Protein AF-D7CGV4-F1 (afdb_monomer_lite)

Radius of gyration: 13.5 Å; chains: 1; bounding box: 36×16×38 Å

Structure (mmCIF, N/CA/C/O backbone):
data_AF-D7CGV4-F1
#
_entry.id   AF-D7CGV4-F1
#
loop_
_atom_site.group_PDB
_atom_site.id
_atom_site.type_symbol
_atom_site.label_atom_id
_atom_site.label_alt_id
_atom_site.label_comp_id
_atom_site.label_asym_id
_atom_site.label_entity_id
_atom_site.label_seq_id
_atom_site.pdbx_PDB_ins_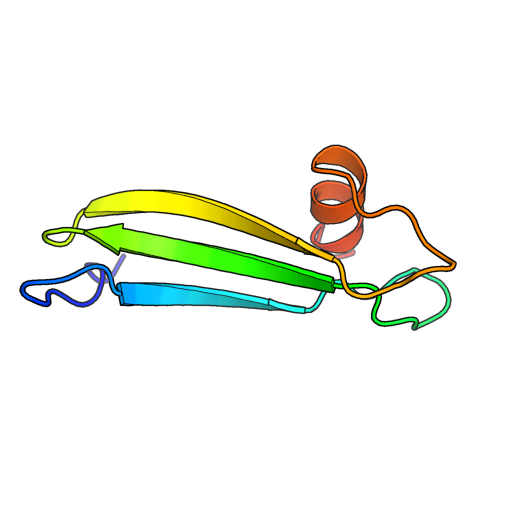code
_atom_site.Cartn_x
_atom_site.Cartn_y
_atom_site.Cartn_z
_atom_site.occupancy
_atom_site.B_iso_or_equiv
_atom_site.auth_seq_id
_atom_site.auth_comp_id
_atom_site.auth_asym_id
_atom_site.auth_atom_id
_atom_site.pdbx_PDB_model_num
ATOM 1 N N . MET A 1 1 ? -21.151 -2.224 2.504 1.00 57.22 1 MET A N 1
ATOM 2 C CA . MET A 1 1 ? -19.757 -1.948 2.899 1.00 57.22 1 MET A CA 1
ATOM 3 C C . MET A 1 1 ? -19.626 -2.434 4.327 1.00 57.22 1 MET A C 1
ATOM 5 O O . MET A 1 1 ? -20.394 -1.973 5.162 1.00 57.22 1 MET A O 1
ATOM 9 N N . GLU A 1 2 ? -18.793 -3.441 4.568 1.00 62.09 2 GLU A N 1
ATOM 10 C CA . GLU A 1 2 ? -18.576 -3.971 5.919 1.00 62.09 2 GLU A CA 1
ATOM 11 C C . GLU A 1 2 ? -17.668 -2.999 6.695 1.00 62.09 2 GLU A C 1
ATOM 13 O O . GLU A 1 2 ? -16.773 -2.409 6.078 1.00 62.09 2 GLU A O 1
ATOM 18 N N . PRO A 1 3 ? -17.926 -2.732 7.989 1.00 63.19 3 PRO A N 1
ATOM 19 C CA . PRO A 1 3 ? -17.094 -1.824 8.767 1.00 63.19 3 PRO A CA 1
ATOM 20 C C . PRO A 1 3 ? -15.667 -2.361 8.899 1.00 63.19 3 PRO A C 1
ATOM 22 O O . PRO A 1 3 ? -15.438 -3.568 8.962 1.00 63.19 3 PRO A O 1
ATOM 25 N N . ALA A 1 4 ? -14.705 -1.442 8.956 1.00 70.25 4 ALA A N 1
ATOM 26 C CA . ALA A 1 4 ? -13.310 -1.783 9.178 1.00 70.25 4 ALA A CA 1
ATOM 27 C C . ALA A 1 4 ? -13.138 -2.537 10.516 1.00 70.25 4 ALA A C 1
ATOM 29 O O . ALA A 1 4 ? -13.801 -2.177 11.495 1.00 70.25 4 ALA A O 1
ATOM 30 N N . PRO A 1 5 ? -12.234 -3.535 10.588 1.00 69.56 5 PRO A N 1
ATOM 31 C CA . PRO A 1 5 ? -11.883 -4.205 11.835 1.00 69.56 5 PRO A CA 1
ATOM 32 C C . PRO A 1 5 ? -11.603 -3.202 12.963 1.00 69.56 5 PRO A C 1
ATOM 34 O O . PRO A 1 5 ? -10.769 -2.306 12.827 1.00 69.56 5 PRO A O 1
ATOM 37 N N . THR A 1 6 ? -12.306 -3.343 14.086 1.00 63.59 6 THR A N 1
ATOM 38 C CA . THR A 1 6 ? -12.162 -2.474 15.257 1.00 63.59 6 THR A CA 1
ATOM 39 C C . THR A 1 6 ? -11.229 -3.117 16.281 1.00 63.59 6 THR A C 1
ATOM 41 O O . THR A 1 6 ? -11.563 -4.110 16.921 1.00 63.59 6 THR A O 1
ATOM 44 N N . GLY A 1 7 ? -10.043 -2.534 16.452 1.00 69.12 7 GLY A N 1
ATOM 45 C CA . GLY A 1 7 ? -9.115 -2.846 17.539 1.00 69.12 7 GLY A CA 1
ATOM 46 C C . GLY A 1 7 ? -8.801 -1.597 18.371 1.00 69.12 7 GLY A C 1
ATOM 47 O O . GLY A 1 7 ? -9.016 -0.480 17.897 1.00 69.12 7 GLY A O 1
ATOM 48 N N . PRO A 1 8 ? -8.274 -1.747 19.600 1.00 68.88 8 PRO A N 1
ATOM 49 C CA . PRO A 1 8 ? -7.842 -0.611 20.420 1.00 68.88 8 PRO A CA 1
ATOM 50 C C . PRO A 1 8 ? -6.631 0.137 19.828 1.00 68.88 8 PRO A C 1
ATOM 52 O O . PRO A 1 8 ? -6.301 1.226 20.288 1.00 68.88 8 PRO A O 1
ATOM 55 N N . GLY A 1 9 ? -5.973 -0.435 18.815 1.00 82.00 9 GLY A N 1
ATOM 56 C CA . GLY A 1 9 ? -4.858 0.165 18.090 1.00 82.00 9 GLY A CA 1
ATOM 57 C C . GLY A 1 9 ? -5.146 0.341 16.602 1.00 82.00 9 GLY A C 1
ATOM 58 O O . GLY A 1 9 ? -6.228 0.034 16.104 1.00 82.00 9 GLY A O 1
ATOM 59 N N . THR A 1 10 ? -4.139 0.833 15.893 1.00 86.00 10 THR A N 1
ATOM 60 C CA . THR A 1 10 ? -4.123 0.868 14.433 1.00 86.00 10 THR A CA 1
ATOM 61 C C . THR A 1 10 ? -4.126 -0.542 13.869 1.00 86.00 10 THR A C 1
ATOM 63 O O . THR A 1 10 ? -3.291 -1.362 14.249 1.00 86.00 10 THR A O 1
ATOM 66 N N . VAL A 1 11 ? -5.016 -0.799 12.918 1.00 90.44 11 VAL A N 1
ATOM 67 C CA . VAL A 1 11 ? -5.084 -2.067 12.192 1.00 90.44 11 VAL A CA 1
ATOM 68 C C . VAL A 1 11 ? -4.943 -1.795 10.699 1.00 90.44 11 VAL A C 1
ATOM 70 O O . VAL A 1 11 ? -5.586 -0.885 10.180 1.00 90.44 11 VAL A O 1
ATOM 73 N N . VAL A 1 12 ? -4.123 -2.586 10.002 1.00 90.69 12 VAL A N 1
ATOM 74 C CA . VAL A 1 12 ? -4.105 -2.609 8.532 1.00 90.69 12 VAL A CA 1
ATOM 75 C C . VAL A 1 12 ? -5.355 -3.343 8.062 1.00 90.69 12 VAL A C 1
ATOM 77 O O . VAL A 1 12 ? -5.570 -4.501 8.413 1.00 90.69 12 VAL A O 1
ATOM 80 N N . VAL A 1 13 ? -6.192 -2.658 7.293 1.00 93.56 13 VAL A N 1
ATOM 81 C CA . VAL A 1 13 ? -7.503 -3.157 6.855 1.00 93.56 13 VAL A CA 1
ATOM 82 C C . VAL A 1 13 ? -7.530 -3.568 5.390 1.00 93.56 13 VAL A C 1
ATOM 84 O O . VAL A 1 13 ? -8.430 -4.295 4.982 1.00 93.56 13 VAL A O 1
ATOM 87 N N . ALA A 1 14 ? -6.548 -3.127 4.605 1.00 92.25 14 ALA A N 1
ATOM 88 C CA . ALA A 1 14 ? -6.312 -3.610 3.253 1.00 92.25 14 ALA A CA 1
ATOM 89 C C . ALA A 1 14 ? -4.840 -3.435 2.878 1.00 92.25 14 ALA A C 1
ATOM 91 O O . ALA A 1 14 ? -4.176 -2.505 3.341 1.00 92.25 14 ALA A O 1
ATOM 92 N N . GLU A 1 15 ? -4.355 -4.300 1.994 1.00 94.69 15 GLU A N 1
ATOM 93 C CA . GLU A 1 15 ? -3.060 -4.139 1.347 1.00 94.69 15 GLU A CA 1
ATOM 94 C C . GLU A 1 15 ? -3.132 -4.519 -0.131 1.00 94.69 15 GLU A C 1
ATOM 96 O O . GLU A 1 15 ? -3.944 -5.354 -0.534 1.00 94.69 15 GLU A O 1
ATOM 101 N N . ALA A 1 16 ? -2.282 -3.889 -0.938 1.00 95.06 16 ALA A N 1
ATOM 102 C CA . ALA A 1 16 ? -2.132 -4.205 -2.349 1.00 95.06 16 ALA A CA 1
ATOM 103 C C . ALA A 1 16 ? -0.663 -4.092 -2.763 1.00 95.06 16 ALA A C 1
ATOM 105 O O . ALA A 1 16 ? -0.015 -3.066 -2.543 1.00 95.06 16 ALA A O 1
ATOM 106 N N . GLN A 1 17 ? -0.145 -5.155 -3.373 1.00 95.69 17 GLN A N 1
ATOM 107 C CA . GLN A 1 17 ? 1.193 -5.184 -3.951 1.00 95.69 17 GLN A CA 1
ATOM 108 C C . GLN A 1 17 ? 1.237 -4.264 -5.178 1.00 95.69 17 GLN A C 1
ATOM 110 O O . GLN A 1 17 ? 0.362 -4.340 -6.040 1.00 95.69 17 GLN A O 1
ATOM 115 N N . LEU A 1 18 ? 2.258 -3.412 -5.273 1.00 95.38 18 LEU A N 1
ATOM 116 C CA . LEU A 1 18 ? 2.531 -2.672 -6.501 1.00 95.38 18 LEU A CA 1
ATOM 117 C C . LEU A 1 18 ? 3.233 -3.614 -7.472 1.00 95.38 18 LEU A C 1
ATOM 119 O O . LEU A 1 18 ? 4.213 -4.261 -7.091 1.00 95.38 18 LEU A O 1
ATOM 123 N N . VAL A 1 19 ? 2.706 -3.697 -8.692 1.00 94.94 19 VAL A N 1
ATOM 124 C CA . VAL A 1 19 ? 3.270 -4.497 -9.779 1.00 94.94 19 VAL A CA 1
ATOM 125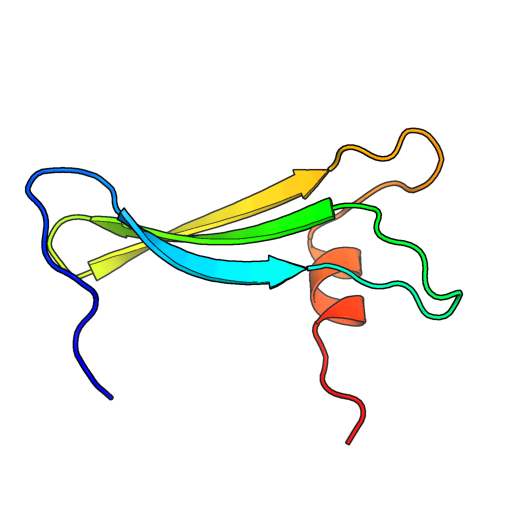 C C . VAL A 1 19 ? 3.420 -3.597 -10.995 1.00 94.94 19 VAL A C 1
ATOM 127 O O . VAL A 1 19 ? 2.426 -3.048 -11.470 1.00 94.94 19 VAL A O 1
ATOM 130 N N . THR A 1 20 ? 4.648 -3.416 -11.476 1.00 93.38 20 THR A N 1
ATOM 131 C CA . THR A 1 20 ? 4.897 -2.607 -12.676 1.00 93.38 20 THR A CA 1
ATOM 132 C C . THR A 1 20 ? 4.430 -3.340 -13.928 1.00 93.38 20 THR A C 1
ATOM 134 O O . THR A 1 20 ? 4.158 -4.542 -13.930 1.00 93.38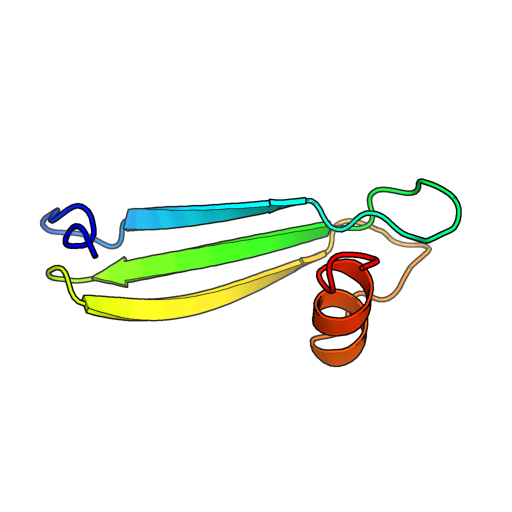 20 THR A O 1
ATOM 137 N N . GLU A 1 21 ? 4.392 -2.630 -15.048 1.00 92.56 21 GLU A N 1
ATOM 138 C CA . GLU A 1 21 ? 4.086 -3.196 -16.358 1.00 92.56 21 GLU A CA 1
ATOM 139 C C . GLU A 1 21 ? 5.087 -4.281 -16.777 1.00 92.56 21 GLU A C 1
ATOM 141 O O . GLU A 1 21 ? 4.727 -5.182 -17.536 1.00 92.56 21 GLU A O 1
ATOM 146 N N . ALA A 1 22 ? 6.322 -4.202 -16.273 1.00 92.75 22 ALA A N 1
ATOM 147 C CA . ALA A 1 22 ? 7.375 -5.189 -16.481 1.00 92.75 22 ALA A CA 1
ATOM 148 C C . ALA A 1 22 ? 7.272 -6.397 -15.526 1.00 92.75 22 ALA A C 1
ATOM 150 O O . ALA A 1 22 ? 8.052 -7.339 -15.646 1.00 92.75 22 ALA A O 1
ATOM 151 N N . GLY A 1 23 ? 6.299 -6.399 -14.607 1.00 92.56 23 GLY A N 1
ATOM 152 C CA . GLY A 1 23 ? 6.097 -7.465 -13.625 1.00 92.56 23 GLY A CA 1
ATOM 153 C C . GLY A 1 23 ? 6.984 -7.348 -12.384 1.00 92.56 23 GLY A C 1
ATOM 154 O O . GLY A 1 23 ? 7.147 -8.331 -11.665 1.00 92.56 23 GLY A O 1
ATOM 155 N N . GLU A 1 24 ? 7.567 -6.177 -12.129 1.00 94.31 24 GLU A N 1
ATOM 156 C CA . GLU A 1 24 ? 8.417 -5.939 -10.960 1.00 94.31 24 GLU A CA 1
ATOM 157 C C . GLU A 1 24 ? 7.581 -5.565 -9.737 1.00 94.31 24 GLU A C 1
ATOM 159 O O . GLU A 1 24 ? 6.473 -5.046 -9.865 1.00 94.31 24 GLU A O 1
ATOM 164 N N . TYR A 1 25 ? 8.134 -5.783 -8.543 1.00 94.88 25 TYR A N 1
ATOM 165 C CA . TYR A 1 25 ? 7.430 -5.621 -7.268 1.00 94.88 25 TYR A CA 1
ATOM 166 C C . TYR A 1 25 ? 8.097 -4.558 -6.389 1.00 94.88 25 TYR A C 1
ATOM 168 O O . TYR A 1 25 ? 8.734 -4.903 -5.389 1.00 94.88 25 TYR A O 1
ATOM 176 N N . PRO A 1 26 ? 7.990 -3.265 -6.739 1.00 96.25 26 PRO A N 1
ATOM 177 C CA . PRO A 1 26 ? 8.822 -2.239 -6.120 1.00 96.25 26 PRO A CA 1
ATOM 178 C C . PRO A 1 26 ? 8.379 -1.842 -4.702 1.00 96.25 26 PRO A C 1
ATOM 180 O O . PRO A 1 26 ? 9.117 -1.183 -3.969 1.00 96.25 26 PRO A O 1
ATOM 183 N N . GLY A 1 27 ? 7.162 -2.219 -4.306 1.00 96.00 27 GLY A N 1
ATOM 184 C CA . GLY A 1 27 ? 6.575 -1.773 -3.052 1.00 96.00 27 GLY A CA 1
ATOM 185 C C . GLY A 1 27 ? 5.140 -2.239 -2.852 1.00 96.00 27 GLY A C 1
ATOM 186 O O . GLY A 1 27 ? 4.610 -3.023 -3.636 1.00 96.00 27 GLY A O 1
ATOM 187 N N . LYS A 1 28 ? 4.470 -1.728 -1.821 1.00 96.81 28 LYS A N 1
ATOM 188 C CA . LYS A 1 28 ? 3.043 -1.994 -1.584 1.00 96.81 28 LYS A C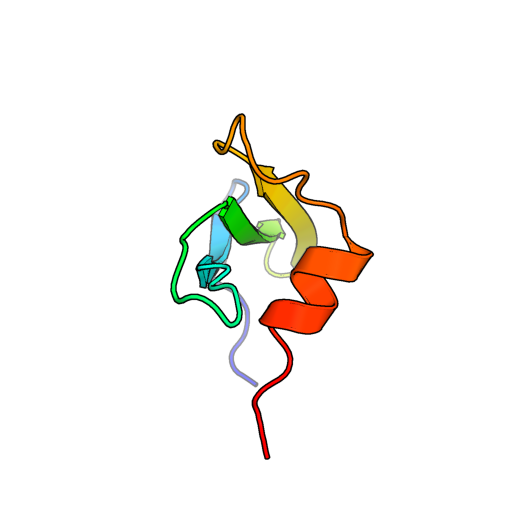A 1
ATOM 189 C C . LYS A 1 28 ? 2.326 -0.789 -1.009 1.00 96.81 28 LYS A C 1
ATOM 191 O O . LYS A 1 28 ? 2.946 0.122 -0.466 1.00 96.81 28 LYS A O 1
ATOM 196 N N . VAL A 1 29 ? 1.005 -0.823 -1.100 1.00 96.38 29 VAL A N 1
ATOM 197 C CA . VAL A 1 29 ? 0.124 0.132 -0.438 1.00 96.38 29 VAL A CA 1
ATOM 198 C C . VAL A 1 29 ? -0.588 -0.554 0.713 1.00 96.38 29 VAL A C 1
ATOM 200 O O . VAL A 1 29 ? -1.148 -1.635 0.540 1.00 96.38 29 VAL A O 1
ATOM 203 N N . LEU A 1 30 ? -0.572 0.091 1.876 1.00 95.38 30 LEU A N 1
ATOM 204 C CA . LEU A 1 30 ? -1.292 -0.321 3.075 1.00 95.38 30 LEU A CA 1
ATOM 205 C C . LEU A 1 30 ? -2.359 0.717 3.402 1.00 95.38 30 LEU A C 1
ATOM 207 O O . LEU A 1 30 ? -2.099 1.918 3.357 1.00 95.38 30 LEU A O 1
ATOM 211 N N . VAL A 1 31 ? -3.550 0.261 3.771 1.00 94.12 31 VAL A N 1
ATOM 212 C CA . VAL A 1 31 ? -4.620 1.119 4.286 1.00 94.12 31 VAL A CA 1
ATOM 213 C C . VAL A 1 31 ? -4.871 0.743 5.733 1.00 94.12 31 VAL A C 1
ATOM 215 O O . VAL A 1 31 ? -5.112 -0.424 6.037 1.00 94.12 31 VAL A O 1
ATOM 218 N N . SER A 1 32 ? -4.847 1.736 6.615 1.00 92.56 32 SER A N 1
ATOM 219 C CA . SER A 1 32 ? -4.980 1.547 8.056 1.00 92.56 32 SER A CA 1
ATOM 220 C C . SER A 1 32 ? -6.237 2.214 8.599 1.00 92.56 32 SER A C 1
ATOM 222 O O . SER A 1 32 ? -6.603 3.325 8.201 1.00 92.56 32 SER A O 1
ATOM 224 N N . ALA A 1 33 ? -6.876 1.549 9.557 1.00 92.69 33 ALA A N 1
ATOM 225 C CA . ALA A 1 33 ? -7.983 2.083 10.329 1.00 92.69 33 ALA A CA 1
ATOM 226 C C . ALA A 1 33 ? -7.611 2.220 11.808 1.00 92.69 33 ALA A C 1
ATOM 228 O O . ALA A 1 33 ? -6.852 1.422 12.360 1.00 92.69 33 ALA A O 1
ATOM 229 N N . GLN A 1 34 ? -8.186 3.227 12.458 1.00 89.94 34 GLN A N 1
ATOM 230 C CA . GLN A 1 34 ? -8.087 3.447 13.894 1.00 89.94 34 GLN A CA 1
ATOM 231 C C . GLN A 1 34 ? -9.482 3.750 14.439 1.00 89.94 34 GLN A C 1
ATOM 233 O O . GLN A 1 34 ? -10.210 4.575 13.890 1.00 89.94 34 GLN A O 1
ATOM 238 N N . GLY A 1 35 ? -9.889 3.044 15.497 1.00 86.62 35 GLY A N 1
ATOM 239 C CA . GLY A 1 35 ? -11.231 3.201 16.065 1.00 86.62 35 GLY A CA 1
ATOM 240 C C . GLY A 1 35 ? -12.369 2.858 15.092 1.00 86.62 35 GLY A C 1
ATOM 241 O O . GLY A 1 35 ? -13.456 3.408 15.220 1.00 86.62 35 GLY A O 1
ATOM 242 N N . GLY A 1 36 ? -12.122 1.986 14.105 1.00 85.44 36 GLY A N 1
ATOM 243 C CA . GLY A 1 36 ? -13.104 1.610 13.077 1.00 85.44 36 GLY A CA 1
ATOM 244 C C . GLY A 1 36 ? -13.237 2.600 11.915 1.00 85.44 36 GLY A C 1
ATOM 245 O O . GLY A 1 36 ? -14.036 2.365 11.011 1.00 85.44 36 GLY A O 1
ATOM 246 N N . TYR A 1 37 ? -12.446 3.676 11.903 1.00 87.12 37 TYR A N 1
ATOM 247 C CA . TYR A 1 37 ? -12.419 4.666 10.827 1.00 87.12 37 TYR A CA 1
ATOM 248 C C . TYR A 1 37 ? -11.116 4.573 10.044 1.00 87.12 37 TYR A C 1
ATOM 250 O O . TYR A 1 37 ? -10.053 4.367 10.631 1.00 87.12 37 TYR A O 1
ATOM 258 N N . LEU A 1 38 ? -11.188 4.758 8.722 1.00 90.56 38 LEU A N 1
ATOM 259 C CA . LEU A 1 38 ? -9.993 4.920 7.894 1.00 90.56 38 LEU A CA 1
ATOM 260 C C . LEU A 1 38 ? -9.192 6.118 8.400 1.00 90.56 38 LEU A C 1
ATOM 262 O O . LEU A 1 38 ? -9.747 7.201 8.575 1.00 90.56 38 LEU A O 1
ATOM 266 N N . SER A 1 39 ? -7.904 5.901 8.645 1.00 90.69 39 SER A N 1
ATOM 267 C CA . SER A 1 39 ? -7.046 6.892 9.290 1.00 90.69 39 SER A CA 1
ATOM 268 C C . SER A 1 39 ? -5.910 7.329 8.364 1.00 90.69 39 SER A C 1
ATOM 270 O O . SER A 1 39 ? -5.715 8.526 8.163 1.00 90.69 39 SER A O 1
ATOM 272 N N . TRP A 1 40 ? -5.216 6.390 7.708 1.00 92.81 40 TRP A N 1
ATOM 273 C CA . TRP A 1 40 ? -4.198 6.734 6.709 1.00 92.81 40 TRP A CA 1
ATOM 274 C C . TRP A 1 40 ? -3.955 5.635 5.678 1.00 92.81 40 TRP A C 1
ATOM 276 O O . TRP A 1 40 ? -4.378 4.487 5.829 1.00 92.81 40 TRP A O 1
ATOM 286 N N . LEU A 1 41 ? -3.231 6.031 4.634 1.00 94.44 41 LEU A N 1
ATOM 287 C CA . LEU A 1 41 ? -2.670 5.173 3.604 1.00 94.44 41 LEU A CA 1
ATOM 288 C C . LEU A 1 41 ? -1.152 5.339 3.616 1.00 94.44 41 LEU A C 1
ATOM 290 O O . LEU A 1 41 ? -0.651 6.460 3.690 1.00 94.44 41 LEU A O 1
ATOM 294 N N . GLU A 1 42 ? -0.435 4.228 3.522 1.00 95.25 42 GLU A N 1
ATOM 295 C CA . GLU A 1 42 ? 1.019 4.201 3.426 1.00 95.25 42 GLU A CA 1
ATOM 296 C C . GLU A 1 42 ? 1.438 3.601 2.086 1.00 95.25 42 GLU A C 1
ATOM 298 O O . GLU A 1 42 ? 0.878 2.598 1.643 1.00 95.25 42 GLU A O 1
ATOM 303 N N . VAL A 1 43 ? 2.421 4.229 1.443 1.00 95.69 43 VAL A N 1
ATOM 304 C CA . VAL A 1 43 ? 3.080 3.705 0.247 1.00 95.69 43 VAL A CA 1
ATOM 305 C C . VAL A 1 43 ? 4.489 3.304 0.662 1.00 95.69 43 VAL A C 1
ATOM 307 O O . VAL A 1 43 ? 5.332 4.163 0.910 1.00 95.69 43 VAL A O 1
ATOM 310 N N . CYS A 1 44 ? 4.729 2.002 0.774 1.00 94.75 44 CYS A N 1
ATOM 311 C CA . CYS A 1 44 ? 6.023 1.459 1.160 1.00 94.75 44 CYS A CA 1
ATOM 312 C C . CYS A 1 44 ? 6.838 1.167 -0.102 1.00 94.75 44 CYS A C 1
ATOM 314 O O . CYS A 1 44 ? 6.342 0.484 -1.000 1.00 94.75 44 CYS A O 1
ATOM 316 N N . SER A 1 45 ? 8.087 1.628 -0.138 1.00 94.75 45 SER A N 1
ATOM 317 C CA . SER A 1 45 ? 9.073 1.248 -1.153 1.00 94.75 45 SER A CA 1
ATOM 318 C C . SER A 1 45 ? 10.158 0.397 -0.518 1.00 94.75 45 SER A C 1
ATOM 320 O O . SER A 1 45 ? 10.613 0.706 0.583 1.00 94.75 45 SER A O 1
ATOM 322 N N . TRP A 1 46 ? 10.602 -0.635 -1.222 1.00 93.25 46 TRP A N 1
ATOM 323 C CA . TRP A 1 46 ? 11.832 -1.362 -0.891 1.00 93.25 46 TRP A CA 1
ATOM 324 C C . TRP A 1 46 ? 12.728 -1.564 -2.117 1.00 93.25 46 TRP A C 1
ATOM 326 O O . TRP A 1 46 ? 13.714 -2.290 -2.036 1.00 93.25 46 TRP A O 1
ATOM 336 N N . SER A 1 47 ? 12.372 -0.962 -3.254 1.00 90.62 47 SER A N 1
ATOM 337 C CA . SER A 1 47 ? 13.158 -1.025 -4.483 1.00 90.62 47 SER A CA 1
ATOM 338 C C . SER A 1 47 ? 14.189 0.092 -4.514 1.00 90.62 47 SER A C 1
ATOM 340 O O . SER A 1 47 ? 13.830 1.257 -4.344 1.00 90.62 47 SER A O 1
ATOM 342 N N . ASP A 1 48 ? 15.439 -0.257 -4.809 1.00 91.56 48 ASP A N 1
ATOM 343 C CA . ASP A 1 48 ? 16.500 0.723 -5.071 1.00 91.56 48 ASP A CA 1
ATOM 344 C C . ASP A 1 48 ? 16.446 1.244 -6.518 1.00 91.56 48 ASP A C 1
ATOM 346 O O . ASP A 1 48 ? 16.781 2.396 -6.784 1.00 91.56 48 ASP A O 1
ATOM 350 N N . ASP A 1 49 ? 15.968 0.413 -7.450 1.00 93.38 49 ASP A N 1
ATOM 351 C CA . ASP A 1 49 ? 15.959 0.725 -8.887 1.00 93.38 49 ASP A CA 1
ATOM 352 C C . ASP A 1 49 ? 14.711 1.491 -9.355 1.00 93.38 49 ASP A C 1
ATOM 354 O O . ASP A 1 49 ? 14.699 2.087 -10.432 1.00 93.38 49 ASP A O 1
ATOM 358 N N . ILE A 1 50 ? 13.638 1.466 -8.561 1.00 92.88 50 ILE A N 1
ATOM 359 C CA . ILE A 1 50 ? 12.325 1.985 -8.949 1.00 92.88 50 ILE A CA 1
ATOM 360 C C . ILE A 1 50 ? 11.841 2.918 -7.857 1.00 92.88 50 ILE A C 1
ATOM 362 O O . ILE A 1 50 ? 11.492 2.496 -6.754 1.00 92.88 50 ILE A O 1
ATOM 366 N N . GLU A 1 51 ? 11.771 4.202 -8.187 1.00 95.00 51 GLU A N 1
ATOM 367 C CA . GLU A 1 51 ? 11.195 5.191 -7.292 1.00 95.00 51 GLU A CA 1
ATOM 368 C C . GLU A 1 51 ? 9.682 4.971 -7.169 1.00 95.00 51 GLU A C 1
ATOM 370 O O . GLU A 1 51 ? 8.917 5.105 -8.129 1.00 95.00 51 GLU A O 1
ATOM 375 N N . VAL A 1 52 ? 9.231 4.661 -5.956 1.00 94.88 52 VAL A N 1
ATOM 376 C CA . VAL A 1 52 ? 7.807 4.537 -5.656 1.00 94.88 52 VAL A CA 1
ATOM 377 C C . VAL A 1 52 ? 7.281 5.877 -5.154 1.00 94.88 52 VAL A C 1
ATOM 379 O O . VAL A 1 52 ? 7.515 6.283 -4.017 1.00 94.88 52 VAL A O 1
ATOM 382 N N . THR A 1 53 ? 6.504 6.547 -6.000 1.00 94.06 53 THR A N 1
ATOM 383 C CA . THR A 1 53 ? 5.755 7.757 -5.639 1.00 94.06 53 THR A CA 1
ATOM 384 C C . THR A 1 53 ? 4.270 7.442 -5.464 1.00 94.06 53 THR A C 1
ATOM 386 O O . THR A 1 53 ? 3.774 6.437 -5.974 1.00 94.06 53 THR A O 1
ATOM 389 N N . LEU A 1 54 ? 3.507 8.326 -4.808 1.00 92.62 54 LEU A N 1
ATOM 390 C CA . LEU A 1 54 ? 2.048 8.167 -4.702 1.00 92.62 54 LEU A CA 1
ATOM 391 C C . LEU A 1 54 ? 1.364 8.122 -6.081 1.00 92.62 54 LEU A C 1
ATOM 393 O O . LEU A 1 54 ? 0.407 7.374 -6.280 1.00 92.62 54 LEU A O 1
ATOM 397 N N . ALA A 1 55 ? 1.852 8.912 -7.042 1.00 93.69 55 ALA A N 1
ATOM 398 C CA . ALA A 1 55 ? 1.325 8.916 -8.403 1.00 93.69 55 ALA A CA 1
ATOM 399 C C . ALA A 1 55 ? 1.614 7.591 -9.127 1.00 93.69 55 ALA A C 1
ATOM 401 O O . ALA A 1 55 ? 0.706 7.036 -9.745 1.00 93.69 55 ALA A O 1
ATOM 402 N N . GLY A 1 56 ? 2.836 7.062 -8.994 1.00 94.19 56 GLY A N 1
ATOM 403 C CA . GLY A 1 56 ? 3.217 5.756 -9.542 1.00 94.19 56 GLY A CA 1
ATOM 404 C C . GLY A 1 56 ? 2.424 4.613 -8.911 1.00 94.19 56 GLY A C 1
ATOM 405 O O . GLY A 1 56 ? 1.804 3.826 -9.619 1.00 94.19 56 GLY A O 1
ATOM 406 N N . ALA A 1 57 ? 2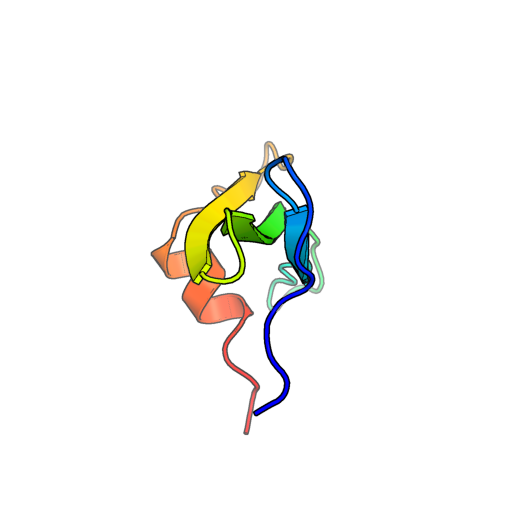.320 4.595 -7.579 1.00 94.44 57 ALA A N 1
ATOM 407 C CA . ALA A 1 57 ? 1.508 3.623 -6.853 1.00 94.44 57 ALA A CA 1
ATOM 408 C C . ALA A 1 57 ? 0.047 3.631 -7.329 1.00 94.44 57 ALA A C 1
ATOM 410 O O . ALA A 1 57 ? -0.533 2.581 -7.591 1.00 94.44 57 ALA A O 1
ATOM 411 N N . ARG A 1 58 ? -0.546 4.817 -7.513 1.00 93.81 58 ARG A N 1
ATOM 412 C CA . ARG A 1 58 ? -1.901 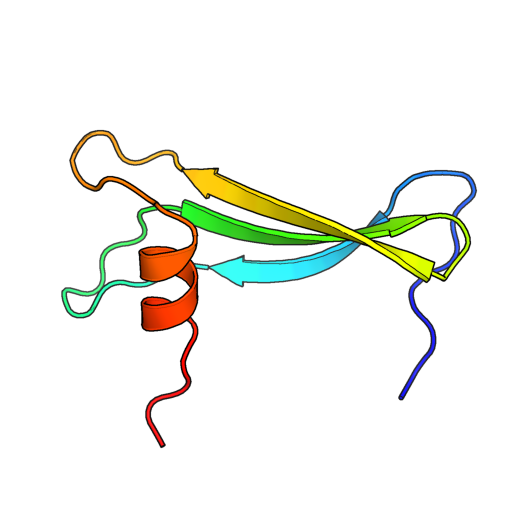4.945 -8.058 1.00 93.81 58 ARG A CA 1
ATOM 413 C C . ARG A 1 58 ? -2.003 4.429 -9.493 1.00 93.81 58 ARG A C 1
ATOM 415 O O . ARG A 1 58 ? -3.025 3.840 -9.818 1.00 93.81 58 ARG A O 1
ATOM 422 N N . HIS A 1 59 ? -0.997 4.661 -10.334 1.00 94.06 59 HIS A N 1
ATOM 423 C CA . HIS A 1 59 ? -0.976 4.152 -11.705 1.00 94.06 59 HIS A CA 1
ATOM 424 C C . HIS A 1 59 ? -0.971 2.620 -11.734 1.00 94.06 59 HIS A C 1
ATOM 426 O O . HIS A 1 59 ? -1.835 2.027 -12.369 1.00 94.06 59 HIS A O 1
ATOM 432 N N . TRP A 1 60 ? -0.079 1.983 -10.975 1.00 94.19 60 TRP A N 1
ATOM 433 C CA . TRP A 1 60 ? 0.033 0.521 -10.934 1.00 94.19 60 TRP A CA 1
ATOM 434 C C . TRP A 1 60 ? -1.162 -0.170 -10.265 1.00 94.19 60 TRP A C 1
ATOM 436 O O . TRP A 1 60 ? -1.474 -1.312 -10.585 1.00 94.19 60 TRP A O 1
ATOM 446 N N . LEU A 1 61 ? -1.860 0.519 -9.356 1.00 92.19 61 LEU A N 1
ATOM 447 C CA . LEU A 1 61 ? -3.083 0.012 -8.725 1.00 92.19 61 LEU A CA 1
ATOM 448 C C . LEU A 1 61 ? -4.347 0.198 -9.571 1.00 92.19 61 LEU A C 1
ATOM 450 O O . LEU A 1 61 ? -5.397 -0.333 -9.203 1.00 92.19 61 LEU A O 1
ATOM 454 N N . GLN A 1 62 ? -4.296 0.951 -10.674 1.00 86.75 62 GLN A N 1
ATOM 455 C CA . GLN A 1 62 ? -5.436 1.023 -11.583 1.00 86.75 62 GLN A CA 1
ATOM 456 C C . GLN A 1 62 ? -5.646 -0.354 -12.206 1.00 86.75 62 GLN A C 1
ATOM 458 O O . GLN A 1 62 ? -4.801 -0.863 -12.941 1.00 86.75 62 GLN A O 1
ATOM 463 N N . THR A 1 63 ? -6.794 -0.965 -11.918 1.00 64.88 63 THR A N 1
ATOM 464 C CA . THR A 1 63 ? -7.220 -2.177 -12.608 1.00 64.88 63 THR A CA 1
ATOM 465 C C . THR A 1 63 ? -7.268 -1.878 -14.102 1.00 64.88 63 THR A C 1
ATOM 467 O O . THR A 1 63 ? -7.994 -0.985 -14.541 1.00 64.88 63 THR A O 1
ATOM 470 N N . ARG A 1 64 ? -6.467 -2.603 -14.894 1.00 58.53 64 ARG A N 1
ATOM 471 C CA . ARG A 1 64 ? -6.633 -2.614 -16.350 1.00 58.53 64 ARG A CA 1
ATOM 472 C C . ARG A 1 64 ? -8.041 -3.146 -16.624 1.00 58.53 64 ARG A C 1
ATOM 474 O O . ARG A 1 64 ? -8.305 -4.315 -16.355 1.00 58.53 64 ARG A O 1
ATOM 481 N N . SER A 1 65 ? -8.936 -2.249 -17.030 1.00 46.62 65 SER A N 1
ATOM 482 C CA . SER A 1 65 ? -10.314 -2.550 -17.434 1.00 46.62 65 SER A CA 1
ATOM 483 C C . SER A 1 65 ? -10.355 -3.473 -18.639 1.00 46.62 65 SER A C 1
ATOM 485 O O . SER A 1 65 ? -9.556 -3.199 -19.566 1.00 46.62 65 SER A O 1
#

Secondary structure (DSSP, 8-state):
-PPPP--SS-EEEEEEEE--TTS---EEEEEEEETTEEEEEEEEE--SSS---HHHHHHHTS---

pLDDT: mean 87.77, std 11.81, range [46.62, 96.81]

Sequence (65 aa):
MEPAPTGPGTVVVAEAQLVTEAGEYPGKVLVSAQGGYLSWLEVCSWSDDIEVTLAGARHWLQTRS

Organism: Streptomyces bingchenggensis (strain BCW-1) (NCBI:txid749414)

Foldseek 3Di:
DDFADEDQAKDFRDKDFQQDPVRDGFWIKTWIDYRRHTDDIDTDGDDPVDDDDPVSSVVSPPPPD